Protein AF-A0A117MCJ7-F1 (afdb_monomer)

Mean predicted aligned error: 7.35 Å

Sequence (94 aa):
MVVVEEHGNPAGLARRSHGEEKVLHFSVSVVEVSKRPKKMNRPRVVVMGKAAHEVAEFFGLDISPESPAGRAIRVGDHQIDFVDGEDLVLRLKI

Structure (mmCIF, N/CA/C/O backbone):
data_AF-A0A117MCJ7-F1
#
_entry.id   AF-A0A117MCJ7-F1
#
loop_
_atom_site.group_PDB
_atom_site.id
_atom_site.type_symbol
_atom_site.label_atom_id
_atom_site.label_alt_id
_atom_site.label_comp_id
_atom_site.label_asym_id
_atom_site.label_entity_id
_atom_site.label_seq_id
_atom_site.pdbx_PDB_ins_code
_atom_site.Cartn_x
_atom_site.Cartn_y
_atom_site.Cartn_z
_atom_site.occupancy
_atom_site.B_iso_or_equiv
_atom_site.auth_seq_id
_atom_site.auth_comp_id
_atom_site.auth_asym_id
_atom_site.auth_atom_id
_atom_site.pdbx_PDB_model_num
ATOM 1 N N . MET A 1 1 ? -8.193 -8.658 6.827 1.00 81.62 1 MET A N 1
ATOM 2 C CA . MET A 1 1 ? -8.234 -7.261 6.353 1.00 81.62 1 MET A CA 1
ATOM 3 C C . MET A 1 1 ? -9.637 -6.994 5.855 1.00 81.62 1 MET A C 1
ATOM 5 O O . MET A 1 1 ? -10.187 -7.877 5.205 1.00 81.62 1 MET A O 1
ATOM 9 N N . VAL A 1 2 ? -10.211 -5.848 6.197 1.00 84.31 2 VAL A N 1
ATOM 10 C CA . VAL A 1 2 ? -11.563 -5.437 5.792 1.00 84.31 2 VAL A CA 1
ATOM 11 C C . VAL A 1 2 ? -11.524 -4.000 5.279 1.00 84.31 2 VAL A C 1
ATOM 13 O O . VAL A 1 2 ? -10.661 -3.230 5.700 1.00 84.31 2 VAL A O 1
ATOM 16 N N . VAL A 1 3 ? -12.419 -3.655 4.355 1.00 83.75 3 VAL A N 1
ATOM 17 C CA . VAL A 1 3 ? -12.596 -2.273 3.886 1.00 83.75 3 VAL A CA 1
ATOM 18 C C . VAL A 1 3 ? -13.396 -1.508 4.935 1.00 83.75 3 VAL A C 1
ATOM 20 O O . VAL A 1 3 ? -14.388 -2.024 5.447 1.00 83.75 3 VAL A O 1
ATOM 23 N N . VAL A 1 4 ? -12.939 -0.304 5.267 1.00 85.81 4 VAL A N 1
ATOM 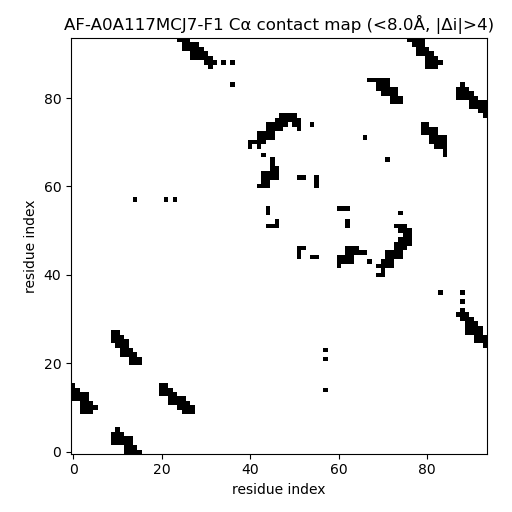24 C CA . VAL A 1 4 ? -13.678 0.666 6.078 1.00 85.81 4 VAL A CA 1
ATOM 25 C C . VAL A 1 4 ? -14.388 1.606 5.115 1.00 85.81 4 VAL A C 1
ATOM 27 O O . VAL A 1 4 ? -13.755 2.151 4.210 1.00 85.81 4 VAL A O 1
ATOM 30 N N . GLU A 1 5 ? -15.694 1.774 5.293 1.00 86.31 5 GLU A N 1
ATOM 31 C CA . GLU A 1 5 ? -16.516 2.657 4.467 1.00 86.31 5 GLU A CA 1
ATOM 32 C C . GLU A 1 5 ? -16.956 3.882 5.265 1.00 86.31 5 GLU A C 1
ATOM 34 O O . GLU A 1 5 ? -17.352 3.775 6.424 1.00 86.31 5 GLU A O 1
ATOM 39 N N . GLU A 1 6 ? -16.926 5.042 4.618 1.00 82.81 6 GLU A N 1
ATOM 40 C CA . GLU A 1 6 ? -17.465 6.293 5.138 1.00 82.81 6 GLU A CA 1
ATOM 41 C C . GLU A 1 6 ? -18.381 6.898 4.070 1.00 82.81 6 GLU A C 1
ATOM 43 O O . GLU A 1 6 ? -17.996 7.060 2.910 1.00 82.81 6 GLU A O 1
ATOM 48 N N . HIS A 1 7 ? -19.639 7.162 4.432 1.00 82.81 7 HIS A N 1
ATOM 49 C CA . HIS A 1 7 ? -20.664 7.675 3.510 1.00 82.81 7 HIS A CA 1
ATOM 50 C C . HIS A 1 7 ? -20.832 6.856 2.210 1.00 82.81 7 HIS A C 1
ATOM 52 O O . HIS A 1 7 ? -21.123 7.411 1.153 1.00 82.81 7 HIS A O 1
ATOM 58 N N . GLY A 1 8 ? -20.646 5.533 2.280 1.00 80.12 8 GLY A N 1
ATOM 59 C CA . GLY A 1 8 ? -20.760 4.629 1.128 1.00 80.12 8 GLY A CA 1
ATOM 60 C C . GLY A 1 8 ? -19.534 4.599 0.208 1.00 80.12 8 GLY A C 1
ATOM 61 O O . GLY A 1 8 ? -19.596 3.980 -0.850 1.00 80.12 8 GLY A O 1
ATOM 62 N N . ASN A 1 9 ? -18.427 5.243 0.596 1.00 79.31 9 ASN A N 1
ATOM 63 C CA . ASN A 1 9 ? -17.158 5.198 -0.129 1.00 79.31 9 ASN A CA 1
ATOM 64 C C . ASN A 1 9 ? -16.090 4.456 0.687 1.00 79.31 9 ASN A C 1
ATOM 66 O O . ASN A 1 9 ? -16.037 4.633 1.906 1.00 79.31 9 ASN A O 1
ATOM 70 N N . PRO A 1 10 ? -15.193 3.680 0.050 1.00 83.12 10 PRO A N 1
ATOM 71 C CA . PRO A 1 10 ? -14.016 3.145 0.724 1.00 83.12 10 PRO A CA 1
ATOM 72 C C . PRO A 1 10 ? -13.150 4.285 1.278 1.00 83.12 10 PRO A C 1
ATOM 74 O O . PRO A 1 10 ? -12.611 5.085 0.511 1.00 83.12 10 PRO A O 1
ATOM 77 N N . ALA A 1 11 ? -13.030 4.337 2.603 1.00 85.94 11 ALA A N 1
ATOM 78 C CA . ALA A 1 11 ? -12.318 5.366 3.365 1.00 85.94 11 ALA A CA 1
ATOM 79 C C . ALA A 1 11 ? -11.078 4.816 4.095 1.00 85.94 11 ALA A C 1
ATOM 81 O O . ALA A 1 11 ? -10.305 5.554 4.710 1.00 85.94 11 ALA A O 1
ATOM 82 N N . GLY A 1 12 ? -10.877 3.498 4.050 1.00 88.00 12 GLY A N 1
ATOM 83 C CA . GLY A 1 12 ? -9.688 2.876 4.603 1.00 88.00 12 GLY A CA 1
ATOM 84 C C . GLY A 1 12 ? -9.671 1.357 4.503 1.00 88.00 12 GLY A C 1
ATOM 85 O O . GLY A 1 12 ? -10.602 0.712 4.017 1.00 88.00 12 GLY A O 1
ATOM 86 N N . LEU A 1 13 ? -8.589 0.773 5.005 1.00 87.75 13 LEU A N 1
ATOM 87 C CA . LEU A 1 13 ? -8.449 -0.658 5.244 1.00 87.75 13 LEU A CA 1
ATOM 88 C C . LEU A 1 13 ? -8.124 -0.871 6.717 1.00 87.75 13 LEU A C 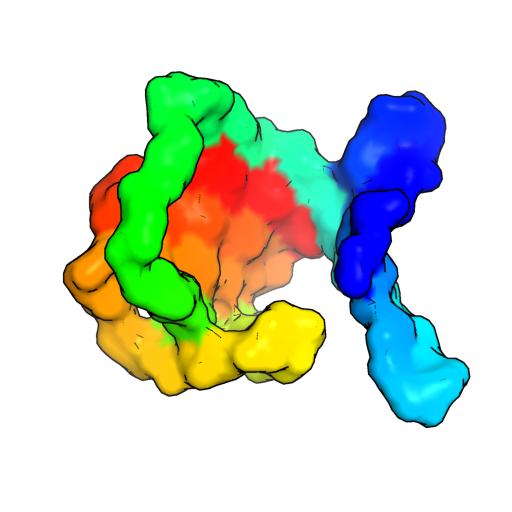1
ATOM 90 O O . LEU A 1 13 ? -7.188 -0.274 7.241 1.00 87.75 13 LEU A O 1
ATOM 94 N N . ALA A 1 14 ? -8.855 -1.770 7.367 1.00 88.00 14 ALA A N 1
ATOM 95 C CA . ALA A 1 14 ? -8.544 -2.216 8.714 1.00 88.00 14 ALA A CA 1
ATOM 96 C C . ALA A 1 14 ? -7.891 -3.601 8.671 1.00 88.00 14 ALA A C 1
ATOM 98 O O . ALA A 1 14 ? -8.397 -4.559 8.062 1.00 88.00 14 ALA A O 1
ATOM 99 N N . ARG A 1 15 ? -6.751 -3.729 9.345 1.00 88.31 15 ARG A N 1
ATOM 100 C CA . ARG A 1 15 ? -6.097 -5.003 9.623 1.00 88.31 15 ARG A CA 1
ATOM 101 C C . ARG A 1 15 ? -6.211 -5.294 11.112 1.00 88.31 15 ARG A C 1
ATOM 103 O O . ARG A 1 15 ? -5.746 -4.525 11.941 1.00 88.31 15 ARG A O 1
ATOM 110 N N . ARG A 1 16 ? -6.794 -6.451 11.421 1.00 87.56 16 ARG A N 1
ATOM 111 C CA . ARG A 1 16 ? -6.853 -7.007 12.773 1.00 87.56 16 ARG A CA 1
ATOM 112 C C . ARG A 1 16 ? -5.866 -8.158 12.875 1.00 87.56 16 ARG A C 1
ATOM 114 O O . ARG A 1 16 ? -5.936 -9.089 12.070 1.00 87.56 16 ARG A O 1
ATOM 121 N N . SER A 1 17 ? -4.953 -8.093 13.832 1.00 79.31 17 SER A N 1
ATOM 122 C CA . SER A 1 17 ? -4.008 -9.171 14.134 1.00 79.31 17 SER A CA 1
ATOM 123 C C . SER A 1 17 ? -3.662 -9.159 15.614 1.00 79.31 17 SER A C 1
ATOM 125 O O . SER A 1 17 ? -3.417 -8.097 16.166 1.00 79.31 17 SER A O 1
ATOM 127 N N . HIS A 1 18 ? -3.638 -10.334 16.249 1.00 77.44 18 HIS A N 1
ATOM 128 C CA . HIS A 1 18 ? -3.258 -10.500 17.661 1.00 77.44 18 HIS A CA 1
ATOM 129 C C . HIS A 1 18 ? -4.016 -9.603 18.664 1.00 77.44 18 HIS A C 1
ATOM 131 O O . HIS A 1 18 ? -3.479 -9.252 19.704 1.00 77.44 18 HIS A O 1
ATOM 137 N 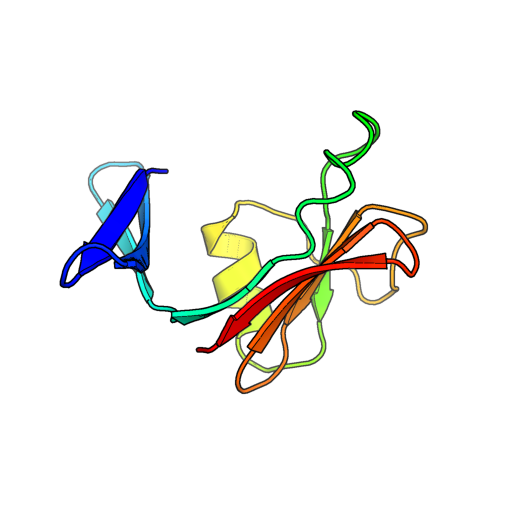N . GLY A 1 19 ? -5.275 -9.257 18.375 1.00 79.94 19 GLY A N 1
ATOM 138 C CA . GLY A 1 19 ? -6.094 -8.402 19.248 1.00 79.94 19 GLY A CA 1
ATOM 139 C C . GLY A 1 19 ? -5.907 -6.898 19.030 1.00 79.94 19 GLY A C 1
ATOM 140 O O . GLY A 1 19 ? -6.654 -6.119 19.610 1.00 79.94 19 GLY A O 1
ATOM 141 N N . GLU A 1 20 ? -4.986 -6.490 18.154 1.00 81.00 20 GLU A N 1
ATOM 142 C CA . GLU A 1 20 ? -4.800 -5.098 17.745 1.00 81.00 20 GLU A CA 1
ATOM 143 C C . GLU A 1 20 ? -5.494 -4.819 16.406 1.00 81.00 20 GLU A C 1
ATOM 145 O O . GLU A 1 20 ? -5.520 -5.668 15.504 1.00 81.00 20 GLU A O 1
ATOM 150 N N . GLU A 1 21 ? -6.045 -3.613 16.267 1.00 85.56 21 GLU A N 1
ATOM 151 C CA . GLU A 1 21 ? -6.611 -3.091 15.025 1.00 85.56 21 GLU A CA 1
ATOM 152 C C . GLU A 1 21 ? -5.759 -1.917 14.536 1.00 85.56 21 GLU A C 1
ATOM 154 O O . GLU A 1 21 ? -5.635 -0.900 15.213 1.00 85.56 21 GLU A O 1
ATOM 159 N N . LYS A 1 22 ? -5.171 -2.063 13.346 1.00 86.94 22 LYS A N 1
ATOM 160 C CA . LYS A 1 22 ? -4.523 -0.969 12.615 1.00 86.94 22 LYS A CA 1
ATOM 161 C C . LYS A 1 22 ? -5.432 -0.552 11.467 1.00 86.94 22 LYS A C 1
ATOM 163 O O . LYS A 1 22 ? -5.941 -1.417 10.749 1.00 86.94 22 LYS A O 1
ATOM 168 N N . VAL A 1 23 ? -5.605 0.752 11.269 1.00 87.62 23 VAL A N 1
ATOM 169 C CA . VAL A 1 23 ? -6.403 1.308 10.170 1.00 87.62 23 VAL A CA 1
ATOM 170 C C . VAL A 1 23 ? -5.514 2.181 9.296 1.00 87.62 23 VAL A C 1
ATOM 172 O O . VAL A 1 23 ? -4.875 3.108 9.782 1.00 87.62 23 VAL A O 1
ATOM 175 N N . LEU A 1 24 ? -5.479 1.871 8.003 1.00 86.31 24 LEU A N 1
ATOM 176 C CA . LEU A 1 24 ? -4.894 2.716 6.971 1.00 86.31 24 LEU A CA 1
ATOM 177 C C . LEU A 1 24 ? -6.028 3.513 6.328 1.00 86.31 24 LEU A C 1
ATOM 179 O O . LEU A 1 24 ? -6.820 2.942 5.576 1.00 86.31 24 LEU A O 1
ATOM 183 N N . HIS A 1 25 ? -6.122 4.802 6.639 1.00 87.12 25 HIS A N 1
ATOM 184 C CA . HIS A 1 25 ? -7.108 5.697 6.035 1.00 87.12 25 HIS A CA 1
ATOM 185 C C . HIS A 1 25 ? -6.662 6.119 4.638 1.00 87.12 25 HIS A C 1
ATOM 187 O O . HIS A 1 25 ? -5.485 6.391 4.425 1.00 87.12 25 HIS A O 1
ATOM 193 N N . PHE A 1 26 ? -7.590 6.160 3.685 1.00 85.06 26 PHE A N 1
ATOM 194 C CA . PHE A 1 26 ? -7.324 6.671 2.345 1.00 85.06 26 PHE A CA 1
ATOM 195 C C . PHE A 1 26 ? -8.607 7.068 1.626 1.00 85.06 26 PHE A C 1
ATOM 197 O O . PHE A 1 26 ? -9.692 6.597 1.952 1.00 85.06 26 PHE A O 1
ATOM 204 N N . SER A 1 27 ? -8.464 7.842 0.553 1.00 83.38 27 SER A N 1
ATOM 205 C CA . SER A 1 27 ? -9.510 7.991 -0.462 1.00 83.38 27 SER A CA 1
ATOM 206 C C . SER A 1 27 ? -9.090 7.343 -1.781 1.00 83.38 27 SER A C 1
ATOM 208 O O . SER A 1 27 ? -7.934 7.423 -2.203 1.00 83.38 27 SER A O 1
ATOM 210 N N . VAL A 1 28 ? -10.028 6.670 -2.447 1.00 80.38 28 VAL A N 1
ATOM 211 C CA . VAL A 1 28 ? -9.786 6.068 -3.763 1.00 80.38 28 VAL A CA 1
ATOM 212 C C . VAL A 1 28 ? -9.809 7.171 -4.818 1.00 80.38 28 VAL A C 1
ATOM 214 O O . VAL A 1 28 ? -10.826 7.836 -4.994 1.00 80.38 28 VAL A O 1
ATOM 217 N N . SER A 1 29 ? -8.695 7.381 -5.524 1.00 78.31 29 SER A N 1
ATOM 218 C CA . SER A 1 29 ? -8.592 8.461 -6.516 1.00 78.31 29 SER A CA 1
ATOM 219 C C . SER A 1 29 ? -8.623 7.981 -7.962 1.00 78.31 29 SER A C 1
ATOM 221 O O . SER A 1 29 ? -9.033 8.753 -8.824 1.00 78.31 29 SER A O 1
ATOM 223 N N . VAL A 1 30 ? -8.144 6.770 -8.250 1.00 73.75 30 VAL A N 1
ATOM 224 C CA . VAL A 1 30 ? -8.152 6.186 -9.601 1.00 73.75 30 VAL A CA 1
ATOM 225 C C . VAL A 1 30 ? -8.349 4.686 -9.471 1.00 73.75 30 VAL A C 1
ATOM 227 O O . VAL A 1 30 ? -7.610 4.040 -8.731 1.00 73.75 30 VAL A O 1
ATOM 230 N N . VAL A 1 31 ? -9.313 4.141 -10.210 1.00 66.00 31 VAL A N 1
ATOM 231 C CA . VAL A 1 31 ? -9.493 2.697 -10.387 1.00 66.00 31 VAL A CA 1
ATOM 232 C C . VAL A 1 31 ? -9.505 2.423 -11.885 1.00 66.00 31 VAL A C 1
ATOM 234 O O . VAL A 1 31 ? -10.483 2.753 -12.555 1.00 66.00 31 VAL A O 1
ATOM 237 N N . GLU A 1 32 ? -8.454 1.809 -12.426 1.00 63.78 32 GLU A N 1
ATOM 238 C CA . GLU A 1 32 ? -8.557 1.215 -13.760 1.00 63.78 32 GLU A CA 1
ATOM 239 C C . GLU A 1 32 ? -9.167 -0.183 -13.612 1.00 63.78 32 GLU A C 1
ATOM 241 O O . GLU A 1 32 ? -8.511 -1.162 -13.262 1.00 63.78 32 GLU A O 1
ATOM 246 N N . VAL A 1 33 ? -10.476 -0.285 -13.861 1.00 54.88 33 VAL A N 1
ATOM 247 C CA . VAL A 1 33 ? -11.272 -1.521 -13.695 1.00 54.88 33 VAL A CA 1
ATOM 248 C C . VAL A 1 33 ? -10.894 -2.605 -14.730 1.00 54.88 33 VAL A C 1
ATOM 250 O O . VAL A 1 33 ? -11.344 -3.749 -14.658 1.00 54.88 33 VAL A O 1
ATOM 253 N N . SER A 1 34 ? -10.050 -2.271 -15.704 1.00 50.06 34 SER A N 1
ATOM 254 C CA . SER A 1 34 ? -9.908 -3.007 -16.962 1.00 50.06 34 SER A CA 1
ATOM 255 C C . SER A 1 34 ? -9.153 -4.333 -16.861 1.00 50.06 34 SER A C 1
ATOM 257 O O . SER A 1 34 ? -9.29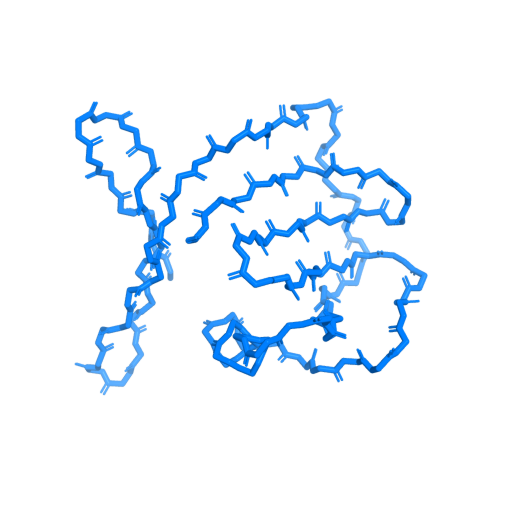1 -5.174 -17.749 1.00 50.06 34 SER A O 1
ATOM 259 N N . LYS A 1 35 ? -8.341 -4.564 -15.821 1.00 55.28 35 LYS A N 1
ATOM 260 C CA . LYS A 1 35 ? -7.538 -5.791 -15.718 1.00 55.28 35 LYS A CA 1
ATOM 261 C C . LYS A 1 35 ? -7.487 -6.289 -14.279 1.00 55.28 35 LYS A C 1
ATOM 263 O O . LYS A 1 35 ? -6.809 -5.723 -13.430 1.00 55.28 35 LYS A O 1
ATOM 268 N N . ARG A 1 36 ? -8.157 -7.417 -14.001 1.00 57.84 36 ARG A N 1
ATOM 269 C CA . ARG A 1 36 ? -7.816 -8.212 -12.811 1.00 57.84 36 ARG A CA 1
ATOM 270 C C . ARG A 1 36 ? -6.325 -8.548 -12.912 1.00 57.84 36 ARG A C 1
ATOM 272 O O . ARG A 1 36 ? -5.931 -9.131 -13.926 1.00 57.84 36 ARG A O 1
ATOM 279 N N . PRO A 1 37 ? -5.508 -8.215 -11.903 1.00 56.28 37 PRO A N 1
ATOM 280 C CA . PRO A 1 37 ? -4.074 -8.410 -12.014 1.00 56.28 37 PRO A CA 1
ATOM 281 C C . PRO A 1 37 ? -3.783 -9.910 -12.194 1.00 56.28 37 PRO A C 1
ATOM 283 O O . PRO A 1 37 ? -4.419 -10.767 -11.561 1.00 56.28 37 PRO A O 1
ATOM 286 N N . LYS A 1 38 ? -2.846 -10.261 -13.085 1.00 59.97 38 LYS A N 1
ATOM 287 C CA . LYS A 1 38 ? -2.555 -11.666 -13.451 1.00 59.97 38 LYS A CA 1
ATOM 288 C C . LYS A 1 38 ? -1.989 -12.410 -12.243 1.00 59.97 38 LYS A C 1
ATOM 290 O O . LYS A 1 38 ? -1.136 -11.859 -11.562 1.00 59.97 38 LYS A O 1
ATOM 295 N N . LYS A 1 39 ? -2.464 -13.628 -11.945 1.00 57.44 39 LYS A N 1
ATOM 296 C CA . LYS A 1 39 ? -2.208 -14.429 -10.716 1.00 57.44 39 LYS A CA 1
ATOM 297 C C . LYS A 1 39 ? -0.733 -14.758 -10.371 1.00 57.44 39 LYS A C 1
ATOM 299 O O . LYS A 1 39 ? -0.504 -15.609 -9.517 1.00 57.44 39 LYS A O 1
ATOM 304 N N . MET A 1 40 ? 0.264 -14.137 -10.993 1.00 52.34 40 MET A N 1
ATOM 305 C CA . MET A 1 40 ? 1.674 -14.428 -10.731 1.00 52.34 40 MET A CA 1
ATOM 306 C C . MET A 1 40 ? 2.289 -13.389 -9.783 1.00 52.34 40 MET A C 1
ATOM 308 O O . MET A 1 40 ? 2.247 -12.192 -10.041 1.00 52.34 40 MET A O 1
ATOM 312 N N . ASN A 1 41 ? 2.879 -13.913 -8.705 1.00 62.03 41 ASN A N 1
ATOM 313 C CA . ASN A 1 41 ? 3.725 -13.273 -7.691 1.00 62.03 41 ASN A CA 1
ATOM 314 C C . ASN A 1 41 ? 3.050 -12.369 -6.640 1.00 62.03 41 ASN A C 1
ATOM 316 O O . ASN A 1 41 ? 2.135 -11.589 -6.908 1.00 62.03 41 ASN A O 1
ATOM 320 N N . ARG A 1 42 ? 3.534 -12.499 -5.392 1.00 68.38 42 ARG A N 1
ATOM 321 C CA . ARG A 1 42 ? 3.203 -11.590 -4.284 1.00 68.38 42 ARG A CA 1
ATOM 322 C C . ARG A 1 42 ? 3.743 -10.190 -4.613 1.00 68.38 42 ARG A C 1
ATOM 324 O O . ARG A 1 42 ? 4.900 -10.100 -5.026 1.00 68.38 42 ARG A O 1
ATOM 331 N N . PRO A 1 43 ? 2.945 -9.122 -4.436 1.00 71.56 43 PRO A N 1
ATOM 332 C CA . PRO A 1 43 ? 3.424 -7.759 -4.644 1.00 71.56 43 PRO A CA 1
ATOM 333 C C . PRO A 1 43 ? 4.536 -7.420 -3.645 1.00 71.56 43 PRO A C 1
ATOM 335 O O . PRO A 1 43 ? 4.534 -7.928 -2.525 1.00 71.56 43 PRO A O 1
ATOM 338 N N . ARG A 1 44 ? 5.468 -6.549 -4.039 1.00 77.81 44 ARG A N 1
ATOM 339 C CA . ARG A 1 44 ? 6.470 -5.956 -3.136 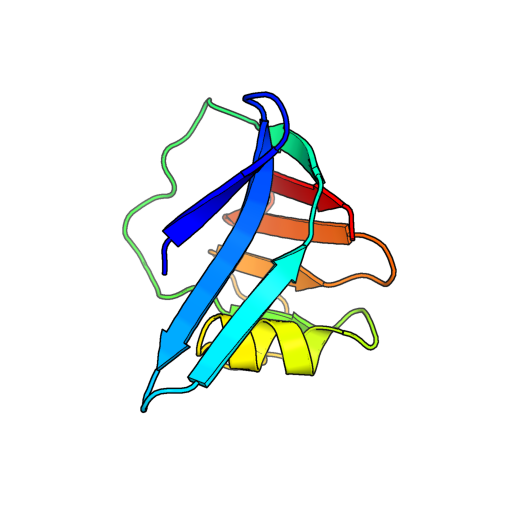1.00 77.81 44 ARG A CA 1
ATOM 340 C C . ARG A 1 44 ? 6.226 -4.463 -2.981 1.00 77.81 44 ARG A C 1
ATOM 342 O O . ARG A 1 44 ? 5.704 -3.829 -3.900 1.00 77.81 44 ARG A O 1
ATOM 349 N N . VAL A 1 45 ? 6.610 -3.902 -1.840 1.00 76.25 45 VAL A N 1
ATOM 350 C CA . VAL A 1 45 ? 6.558 -2.451 -1.631 1.00 76.25 45 VAL A CA 1
ATOM 351 C C . VAL A 1 45 ? 7.838 -1.827 -2.170 1.00 76.25 45 VAL A C 1
ATOM 353 O O . VAL A 1 45 ? 8.933 -2.226 -1.783 1.00 76.25 45 VAL A O 1
ATOM 356 N N . VAL A 1 46 ? 7.697 -0.855 -3.067 1.00 78.25 46 VAL A N 1
ATOM 357 C CA . VAL A 1 46 ? 8.803 -0.065 -3.615 1.00 78.25 46 VAL A CA 1
ATOM 358 C C . VAL A 1 46 ? 8.816 1.276 -2.896 1.00 78.25 46 VAL A C 1
ATOM 360 O O . VAL A 1 46 ? 7.832 2.022 -2.920 1.00 78.25 46 VAL A O 1
ATOM 363 N N . VAL A 1 47 ? 9.924 1.556 -2.214 1.00 70.06 47 VAL A N 1
ATOM 364 C CA . VAL A 1 47 ? 10.058 2.726 -1.339 1.00 70.06 47 VAL A CA 1
ATOM 365 C C . VAL A 1 47 ? 10.336 3.967 -2.176 1.00 70.06 47 VAL A C 1
ATOM 367 O O . VAL A 1 47 ? 11.396 4.069 -2.786 1.00 70.06 47 VAL A O 1
ATOM 370 N N . MET A 1 48 ? 9.415 4.932 -2.159 1.00 66.69 48 MET A N 1
ATOM 371 C CA . MET A 1 48 ? 9.680 6.295 -2.642 1.00 66.69 48 MET A CA 1
ATOM 372 C C . MET A 1 48 ? 9.339 7.387 -1.611 1.00 66.69 48 MET A C 1
ATOM 374 O O . MET A 1 48 ? 9.681 8.541 -1.834 1.00 66.69 48 MET A O 1
ATOM 378 N N . GLY A 1 49 ? 8.726 7.042 -0.472 1.00 67.12 49 GLY A N 1
ATOM 379 C CA . GLY A 1 49 ? 8.270 7.989 0.551 1.00 67.12 49 GLY A CA 1
ATOM 380 C C . GLY A 1 49 ? 8.392 7.443 1.976 1.00 67.12 49 GLY A C 1
ATOM 381 O O . GLY A 1 49 ? 8.621 6.248 2.191 1.00 67.12 49 GLY A O 1
ATOM 382 N N . LYS A 1 50 ? 8.234 8.326 2.970 1.00 75.38 50 LYS A N 1
ATOM 383 C CA . LYS A 1 50 ? 8.470 8.013 4.399 1.00 75.38 50 LYS A CA 1
ATOM 384 C C . LYS A 1 50 ? 7.529 6.937 4.957 1.00 75.38 50 LYS A C 1
ATOM 386 O O . LYS A 1 50 ? 7.945 6.145 5.795 1.00 75.38 50 LYS A O 1
ATOM 391 N N . ALA A 1 51 ? 6.303 6.860 4.438 1.00 81.69 51 ALA A N 1
ATOM 392 C CA . ALA A 1 51 ? 5.281 5.902 4.867 1.00 81.69 51 ALA A CA 1
ATOM 393 C C . ALA A 1 51 ? 5.498 4.467 4.340 1.00 81.69 51 ALA A C 1
ATOM 395 O O . ALA A 1 51 ? 4.735 3.561 4.669 1.00 81.69 51 ALA A O 1
ATOM 396 N N . ALA A 1 52 ? 6.523 4.220 3.514 1.00 83.25 52 ALA A N 1
ATOM 397 C CA . ALA A 1 52 ? 6.693 2.923 2.859 1.00 83.25 52 ALA A CA 1
ATOM 398 C C . ALA A 1 52 ? 6.880 1.754 3.843 1.00 83.25 52 ALA A C 1
ATOM 400 O O . ALA A 1 52 ? 6.383 0.660 3.582 1.00 83.25 52 ALA A O 1
ATOM 401 N N . HIS A 1 53 ? 7.542 1.987 4.982 1.00 84.81 53 HIS A N 1
ATOM 402 C CA . HIS A 1 53 ? 7.696 0.975 6.033 1.00 84.81 53 HIS A CA 1
ATOM 403 C C . HIS A 1 53 ? 6.365 0.636 6.707 1.00 84.81 53 HIS A C 1
ATOM 405 O O . HIS A 1 53 ? 6.040 -0.540 6.845 1.00 84.81 53 HIS A O 1
ATOM 411 N N . GLU A 1 54 ? 5.568 1.645 7.058 1.00 86.06 54 GLU A N 1
ATOM 412 C CA . GLU A 1 54 ? 4.253 1.448 7.678 1.00 86.06 54 GLU A CA 1
ATOM 413 C C . GLU A 1 54 ? 3.299 0.708 6.737 1.00 86.06 54 GLU A C 1
ATOM 415 O O . GLU A 1 54 ? 2.616 -0.232 7.142 1.00 86.06 54 GLU A O 1
ATOM 420 N N . VAL A 1 55 ? 3.301 1.071 5.451 1.00 86.81 55 VAL A N 1
ATOM 421 C CA . VAL A 1 55 ? 2.501 0.395 4.423 1.00 86.81 55 VAL A CA 1
ATOM 422 C C . VAL A 1 55 ? 2.962 -1.055 4.230 1.00 86.81 55 VAL 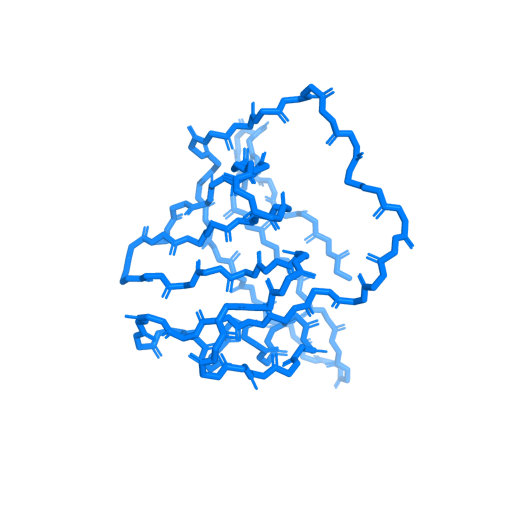A C 1
ATOM 424 O O . VAL A 1 55 ? 2.128 -1.961 4.171 1.00 86.81 55 VAL A O 1
ATOM 427 N N . ALA A 1 56 ? 4.272 -1.308 4.168 1.00 87.94 56 ALA A N 1
ATOM 428 C CA . ALA A 1 56 ? 4.819 -2.661 4.066 1.00 87.94 56 ALA A CA 1
ATOM 429 C C . ALA A 1 56 ? 4.428 -3.533 5.263 1.00 87.94 56 ALA A C 1
ATOM 431 O O . ALA A 1 56 ? 3.940 -4.651 5.076 1.00 87.94 56 ALA A O 1
ATOM 432 N N . GLU A 1 57 ? 4.547 -3.005 6.482 1.00 87.56 57 GLU A N 1
ATOM 433 C CA . GLU A 1 57 ? 4.127 -3.694 7.700 1.00 87.56 57 GLU A CA 1
ATOM 434 C C . GLU A 1 57 ? 2.616 -3.969 7.689 1.00 87.56 57 GLU A C 1
ATOM 436 O O . GLU A 1 57 ? 2.184 -5.100 7.940 1.00 87.56 57 GLU A O 1
ATOM 441 N N . PHE A 1 58 ? 1.811 -2.964 7.323 1.00 87.31 58 PHE A N 1
ATOM 442 C CA . PHE A 1 58 ? 0.355 -3.057 7.255 1.00 87.31 58 PHE A CA 1
ATOM 443 C C . PHE A 1 58 ? -0.106 -4.162 6.301 1.00 87.31 58 PHE A C 1
ATOM 445 O O . PHE A 1 58 ? -0.972 -4.961 6.664 1.00 87.31 58 PHE A O 1
ATOM 452 N N . PHE A 1 59 ? 0.497 -4.279 5.116 1.00 85.50 59 PHE A N 1
ATOM 453 C CA . PHE A 1 59 ? 0.162 -5.337 4.158 1.00 85.50 59 PHE A CA 1
ATOM 454 C C . PHE A 1 59 ? 0.919 -6.655 4.392 1.00 85.50 59 PHE A C 1
ATOM 456 O O . PHE A 1 59 ? 0.559 -7.672 3.795 1.00 85.50 59 PHE A O 1
ATOM 463 N N . GLY A 1 60 ? 1.925 -6.671 5.272 1.00 85.06 60 GLY A N 1
ATOM 464 C CA . GLY A 1 60 ? 2.784 -7.834 5.502 1.00 85.06 60 GLY A CA 1
ATOM 465 C C . GLY A 1 60 ? 3.603 -8.198 4.261 1.00 85.06 60 GLY A C 1
ATOM 466 O O . GLY A 1 60 ? 3.647 -9.367 3.874 1.00 85.06 60 GLY A O 1
ATOM 467 N N . LEU A 1 61 ? 4.171 -7.188 3.601 1.00 87.12 61 LEU A N 1
ATOM 468 C CA . LEU A 1 61 ? 4.937 -7.320 2.364 1.00 87.12 61 LEU A CA 1
ATOM 469 C C . LEU A 1 61 ? 6.395 -6.930 2.583 1.00 87.12 61 LEU A C 1
ATOM 471 O O . LEU A 1 61 ? 6.700 -6.059 3.393 1.00 87.12 61 LEU A O 1
ATOM 475 N N . ASP A 1 62 ? 7.280 -7.533 1.796 1.00 84.81 62 ASP A N 1
ATOM 476 C CA . ASP A 1 62 ? 8.689 -7.162 1.786 1.00 84.81 62 ASP A CA 1
ATOM 477 C C . ASP A 1 62 ? 8.908 -5.845 1.031 1.00 84.81 62 ASP A C 1
ATOM 479 O O . ASP A 1 62 ? 8.273 -5.567 0.002 1.00 84.81 62 ASP A O 1
ATOM 483 N N . ILE A 1 63 ? 9.861 -5.062 1.529 1.00 84.44 63 ILE A N 1
ATOM 484 C CA . ILE A 1 63 ? 10.368 -3.864 0.867 1.00 84.44 63 ILE A CA 1
ATOM 485 C C . ILE A 1 63 ? 11.424 -4.257 -0.170 1.00 84.44 63 ILE A C 1
ATOM 487 O O . ILE A 1 63 ? 12.304 -5.075 0.090 1.00 84.44 63 ILE A O 1
ATOM 491 N N . SER A 1 64 ? 11.354 -3.639 -1.346 1.00 81.00 64 SER A N 1
ATOM 492 C CA . SER A 1 64 ? 12.359 -3.736 -2.400 1.00 81.00 64 SER A CA 1
ATOM 493 C C . SER A 1 64 ? 12.829 -2.333 -2.794 1.00 81.00 64 SER A C 1
ATOM 495 O O . SER A 1 64 ? 11.982 -1.478 -3.065 1.00 81.00 64 SER A O 1
ATOM 497 N N . PRO A 1 65 ? 14.148 -2.070 -2.855 1.00 71.25 65 PRO A N 1
ATOM 498 C CA . PRO A 1 65 ? 14.667 -0.800 -3.365 1.00 71.25 65 PRO A CA 1
ATOM 499 C C . PRO A 1 65 ? 14.481 -0.670 -4.885 1.00 71.25 65 PRO A C 1
ATOM 501 O O . PRO A 1 65 ? 14.402 0.435 -5.410 1.00 71.25 65 PRO A O 1
ATOM 504 N N . GLU A 1 66 ? 14.375 -1.794 -5.594 1.00 71.69 66 GLU A N 1
ATOM 505 C CA . GLU A 1 66 ? 14.164 -1.839 -7.040 1.00 71.69 66 GLU A CA 1
ATOM 506 C C . GLU A 1 66 ? 12.689 -2.092 -7.364 1.00 71.69 66 GLU A C 1
ATOM 508 O O . GLU A 1 66 ? 12.027 -2.884 -6.680 1.00 71.69 66 GLU A O 1
ATOM 513 N N . SER A 1 67 ? 12.180 -1.453 -8.428 1.00 67.19 67 SER A N 1
ATOM 514 C CA . SER A 1 67 ? 10.850 -1.763 -8.962 1.00 67.19 67 SER A CA 1
ATOM 515 C C . SER A 1 67 ? 10.887 -3.177 -9.542 1.00 67.19 67 SER A C 1
ATOM 517 O O . SER A 1 67 ? 11.577 -3.395 -10.539 1.00 67.19 67 SER A O 1
ATOM 519 N N . PRO A 1 68 ? 10.172 -4.153 -8.955 1.00 66.88 68 PRO A N 1
ATOM 520 C CA . PRO A 1 68 ? 10.174 -5.506 -9.481 1.00 66.88 68 PRO A CA 1
ATOM 521 C C . PRO A 1 68 ? 9.525 -5.530 -10.869 1.00 66.88 68 PRO A C 1
ATOM 523 O O . PRO A 1 68 ? 8.607 -4.757 -11.156 1.00 66.88 68 PRO A O 1
ATOM 526 N N . ALA A 1 69 ? 9.959 -6.466 -11.714 1.00 66.19 69 ALA A N 1
ATOM 527 C CA . ALA A 1 69 ? 9.253 -6.813 -12.941 1.00 66.19 69 ALA A CA 1
ATOM 528 C C . ALA A 1 69 ? 7.929 -7.509 -12.571 1.00 66.19 69 ALA A C 1
ATOM 530 O O . ALA A 1 69 ? 7.874 -8.729 -12.402 1.00 66.19 69 ALA A O 1
ATOM 531 N N . GLY A 1 70 ? 6.874 -6.724 -12.346 1.00 75.25 70 GLY A N 1
ATOM 532 C CA . GLY A 1 70 ? 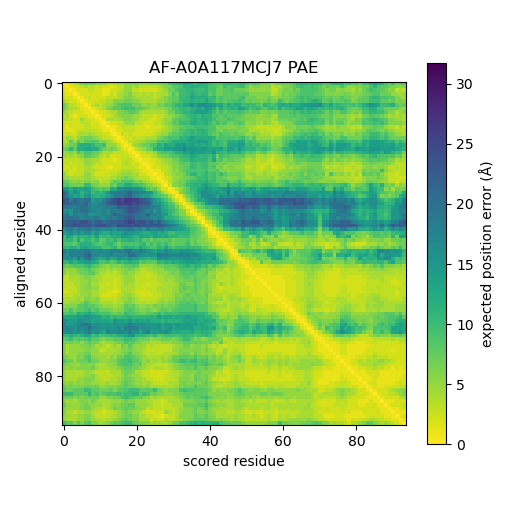5.545 -7.220 -11.998 1.00 75.25 70 GLY A CA 1
ATOM 533 C C . GLY A 1 70 ? 4.820 -6.326 -11.000 1.00 75.25 70 GLY A C 1
ATOM 534 O O . GLY A 1 70 ? 4.918 -5.101 -11.051 1.00 75.25 70 GLY A O 1
ATOM 535 N N . ARG A 1 71 ? 4.061 -6.947 -10.094 1.00 80.69 71 ARG A N 1
ATOM 536 C CA . ARG A 1 71 ? 3.218 -6.222 -9.143 1.00 80.69 71 ARG A CA 1
ATOM 537 C C . ARG A 1 71 ? 4.041 -5.481 -8.097 1.00 80.69 71 ARG A C 1
ATOM 539 O O . ARG A 1 71 ? 4.820 -6.098 -7.365 1.00 80.69 71 ARG A O 1
ATOM 546 N N . ALA A 1 72 ? 3.779 -4.192 -7.955 1.00 86.69 72 ALA A N 1
ATOM 547 C CA . ALA A 1 72 ? 4.405 -3.362 -6.941 1.00 86.69 72 ALA A CA 1
ATOM 548 C C . ALA A 1 72 ? 3.391 -2.439 -6.266 1.00 86.69 72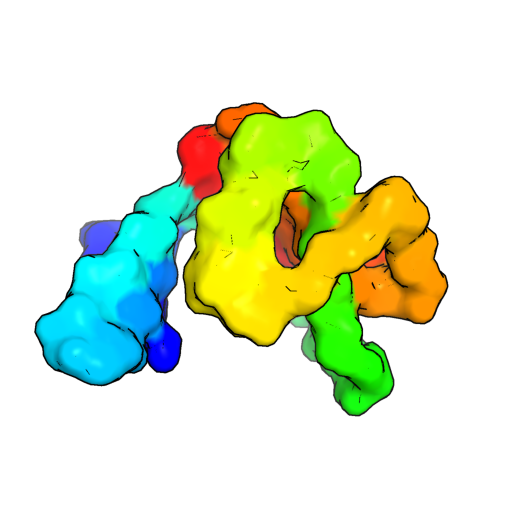 ALA A C 1
ATOM 550 O O . ALA A 1 72 ? 2.384 -2.050 -6.856 1.00 86.69 72 ALA A O 1
ATOM 551 N N . ILE A 1 73 ? 3.687 -2.086 -5.020 1.00 88.94 73 ILE A N 1
ATOM 552 C CA . ILE A 1 73 ? 3.029 -0.997 -4.304 1.00 88.94 73 ILE A CA 1
ATOM 553 C C . ILE A 1 73 ? 4.053 0.125 -4.185 1.00 88.94 73 ILE A C 1
ATOM 555 O O . ILE A 1 73 ? 5.036 -0.017 -3.461 1.00 88.94 73 ILE A O 1
ATOM 559 N N . ARG A 1 74 ? 3.854 1.218 -4.917 1.00 89.19 74 ARG A N 1
ATOM 560 C CA . ARG A 1 74 ? 4.700 2.411 -4.835 1.00 89.19 74 ARG A CA 1
ATOM 561 C C . ARG A 1 74 ? 4.092 3.351 -3.806 1.00 89.19 74 ARG A C 1
ATOM 563 O O . ARG A 1 74 ? 2.936 3.744 -3.940 1.00 89.19 74 ARG A O 1
ATOM 570 N N . VAL A 1 75 ? 4.862 3.693 -2.782 1.00 88.25 75 VAL A N 1
ATOM 571 C CA . VAL A 1 75 ? 4.404 4.577 -1.703 1.00 88.25 75 VAL A CA 1
ATOM 572 C C . VAL A 1 75 ? 5.116 5.912 -1.844 1.00 88.25 75 VAL A C 1
ATOM 574 O O . VAL A 1 75 ? 6.337 5.965 -1.699 1.00 88.25 75 VAL A O 1
ATOM 577 N N . GLY A 1 76 ? 4.356 6.959 -2.157 1.00 85.38 76 GLY A N 1
ATOM 578 C CA . GLY A 1 76 ? 4.800 8.351 -2.121 1.00 85.38 76 GLY A CA 1
ATOM 579 C C . GLY A 1 76 ? 4.299 9.060 -0.863 1.00 85.38 76 GLY A C 1
ATOM 580 O O . GLY A 1 76 ? 3.632 8.457 -0.027 1.00 85.38 76 GLY A O 1
ATOM 581 N N . ASP A 1 77 ? 4.595 10.352 -0.736 1.00 83.94 77 ASP A N 1
ATOM 582 C CA . ASP A 1 77 ? 4.262 11.117 0.476 1.00 83.94 77 ASP A CA 1
ATOM 583 C C . ASP A 1 77 ? 2.750 11.344 0.680 1.00 83.94 77 ASP A C 1
ATOM 585 O O . ASP A 1 77 ? 2.307 11.497 1.814 1.00 83.94 77 ASP A O 1
ATOM 589 N N . HIS A 1 78 ? 1.957 11.333 -0.400 1.00 86.81 78 HIS A N 1
ATOM 590 C CA . HIS A 1 78 ? 0.505 11.605 -0.379 1.00 86.81 78 HIS A CA 1
ATOM 591 C C . HIS A 1 78 ? -0.325 10.573 -1.154 1.00 86.81 78 HIS A C 1
ATOM 593 O O . HIS A 1 78 ? -1.517 10.762 -1.412 1.00 86.81 78 HIS A O 1
ATOM 599 N N . GLN A 1 79 ? 0.304 9.485 -1.603 1.00 89.25 79 GLN A N 1
ATOM 600 C CA . GLN A 1 79 ? -0.373 8.480 -2.415 1.00 89.25 79 GLN A CA 1
ATOM 601 C C . GLN A 1 79 ? 0.264 7.099 -2.308 1.00 89.25 79 GLN A C 1
ATOM 603 O O . GLN A 1 79 ? 1.471 6.958 -2.106 1.00 89.25 79 GLN A O 1
ATOM 608 N N . ILE A 1 80 ? -0.562 6.081 -2.529 1.00 89.50 80 ILE A N 1
ATOM 609 C CA . ILE A 1 80 ? -0.161 4.684 -2.661 1.00 89.50 80 ILE A CA 1
ATOM 610 C C . ILE A 1 80 ? -0.674 4.177 -4.007 1.00 89.50 80 ILE A C 1
ATOM 612 O O . ILE A 1 80 ? -1.883 4.129 -4.240 1.00 89.50 80 ILE A O 1
ATOM 616 N N . ASP A 1 81 ? 0.248 3.771 -4.873 1.00 90.06 81 ASP A N 1
ATOM 617 C CA . ASP A 1 81 ? -0.049 3.268 -6.210 1.00 90.06 81 ASP A CA 1
ATOM 618 C C . ASP A 1 81 ? 0.174 1.760 -6.271 1.00 90.06 81 ASP A C 1
ATOM 620 O O . ASP A 1 81 ? 1.275 1.263 -6.032 1.00 90.06 81 ASP A O 1
ATOM 624 N N . PHE A 1 82 ? -0.867 1.028 -6.643 1.00 87.31 82 PHE A N 1
ATOM 625 C CA . PHE A 1 82 ? -0.790 -0.385 -6.980 1.00 87.31 82 PHE A CA 1
ATOM 626 C C . PHE A 1 82 ? -0.577 -0.491 -8.483 1.00 87.31 82 PHE A C 1
ATOM 628 O O . PHE A 1 82 ? -1.429 -0.062 -9.262 1.00 87.31 82 PHE A O 1
ATOM 635 N N . VAL A 1 83 ? 0.546 -1.071 -8.888 1.00 86.25 83 VAL A N 1
ATOM 636 C CA . VAL A 1 83 ? 0.925 -1.222 -10.296 1.00 86.25 83 VAL A CA 1
ATOM 637 C C . VAL A 1 83 ? 1.145 -2.692 -10.643 1.00 86.25 83 VAL A C 1
ATOM 639 O O . VAL A 1 83 ? 1.544 -3.479 -9.781 1.00 86.25 83 VAL A O 1
ATOM 642 N N . ASP A 1 84 ? 0.896 -3.066 -11.895 1.00 83.31 84 ASP A N 1
ATOM 643 C CA . ASP A 1 84 ? 1.232 -4.376 -12.469 1.00 83.31 84 ASP A CA 1
ATOM 644 C C . ASP A 1 84 ? 2.126 -4.149 -13.699 1.00 83.31 84 ASP A C 1
ATOM 646 O O . ASP A 1 84 ? 1.647 -3.885 -14.801 1.00 83.31 84 ASP A O 1
ATOM 650 N N . GLY A 1 85 ? 3.447 -4.155 -13.490 1.00 80.88 85 GLY A N 1
ATOM 651 C CA . GLY A 1 85 ? 4.403 -3.687 -14.494 1.00 80.88 85 GLY A CA 1
ATOM 652 C C . GLY A 1 85 ? 4.340 -2.166 -14.664 1.00 80.88 85 GLY A C 1
ATOM 653 O O . GLY A 1 85 ? 4.676 -1.422 -13.740 1.00 80.88 85 GLY A O 1
ATOM 654 N N . GLU A 1 86 ? 3.930 -1.709 -15.848 1.00 80.00 86 GLU A N 1
ATOM 655 C CA . GLU A 1 86 ? 3.760 -0.282 -16.170 1.00 80.00 86 GLU A CA 1
ATOM 656 C C . GLU A 1 86 ? 2.320 0.213 -15.961 1.00 80.00 86 GLU A C 1
ATOM 658 O O . GLU A 1 86 ? 2.099 1.419 -15.853 1.00 80.00 86 GLU A O 1
ATOM 663 N N . ASP A 1 87 ? 1.355 -0.704 -15.841 1.00 83.38 87 ASP A N 1
ATOM 664 C CA . ASP A 1 87 ? -0.064 -0.374 -15.705 1.00 83.38 87 ASP A CA 1
ATOM 665 C C . ASP A 1 87 ? -0.380 0.068 -14.259 1.00 83.38 87 ASP A C 1
ATOM 667 O O . ASP A 1 87 ? -0.091 -0.656 -13.297 1.00 83.38 87 ASP A O 1
ATOM 671 N N . LEU A 1 88 ? -1.013 1.238 -14.092 1.00 84.62 88 LEU A N 1
ATOM 672 C CA . LEU A 1 88 ? -1.572 1.681 -12.810 1.00 84.62 88 LEU A CA 1
ATOM 673 C C . LEU A 1 88 ? -2.925 1.004 -12.584 1.00 84.62 88 LEU A C 1
ATOM 675 O O . LEU A 1 88 ? -3.898 1.298 -13.262 1.00 84.62 88 LEU A O 1
ATOM 679 N N . VAL A 1 89 ? -3.013 0.143 -11.576 1.00 84.81 89 VAL A N 1
ATOM 680 C CA . VAL A 1 89 ? -4.244 -0.596 -11.264 1.00 84.81 89 VAL A CA 1
ATOM 681 C C . VAL A 1 89 ? -5.155 0.216 -10.342 1.00 84.81 89 VAL A C 1
ATOM 683 O O . VAL A 1 89 ? -6.366 0.302 -10.554 1.00 84.81 89 VAL A O 1
ATOM 686 N N . LEU A 1 90 ? -4.580 0.802 -9.290 1.00 86.38 90 LEU A N 1
ATOM 687 C CA . LEU A 1 90 ? -5.316 1.514 -8.246 1.00 86.38 90 LEU A CA 1
ATOM 688 C C . LEU A 1 90 ? -4.429 2.593 -7.624 1.00 86.38 90 LEU A C 1
ATOM 690 O O . LEU A 1 90 ? -3.281 2.320 -7.282 1.00 86.38 90 LEU A O 1
ATOM 694 N N . ARG A 1 91 ? -4.987 3.787 -7.413 1.00 89.25 91 ARG A N 1
ATOM 695 C CA . ARG A 1 91 ? -4.362 4.855 -6.624 1.00 89.25 91 ARG A CA 1
ATOM 696 C C . ARG A 1 91 ? -5.203 5.184 -5.405 1.00 89.25 91 ARG A C 1
ATOM 698 O O . ARG A 1 91 ? -6.376 5.551 -5.529 1.00 89.25 91 ARG A O 1
ATOM 705 N N . LEU A 1 92 ? -4.558 5.134 -4.249 1.00 88.88 92 LEU A N 1
ATOM 706 C CA . LEU A 1 92 ? -5.078 5.615 -2.979 1.00 88.88 92 LEU A CA 1
ATOM 707 C C . LEU A 1 92 ? -4.397 6.942 -2.635 1.00 88.88 92 LEU A C 1
ATOM 709 O O . LEU A 1 92 ? -3.200 7.090 -2.869 1.00 88.88 92 LEU A O 1
ATOM 713 N N . LYS A 1 93 ? -5.143 7.895 -2.086 1.00 88.00 93 LYS A N 1
ATOM 714 C CA . LYS A 1 93 ? -4.611 9.132 -1.502 1.00 88.00 93 LYS A CA 1
ATOM 715 C C . LYS A 1 93 ? -4.606 9.010 0.016 1.00 88.00 93 LYS A C 1
ATOM 717 O O . LYS A 1 93 ? -5.625 8.598 0.571 1.00 88.00 93 LYS A O 1
ATOM 722 N N . ILE A 1 94 ? -3.484 9.372 0.628 1.00 83.69 94 ILE A N 1
ATOM 723 C CA . ILE A 1 94 ? -3.224 9.375 2.078 1.00 83.69 94 ILE A CA 1
ATOM 724 C C . ILE A 1 94 ? -3.001 10.804 2.557 1.00 83.69 94 ILE A C 1
ATOM 726 O O . ILE A 1 94 ? -2.390 11.584 1.789 1.00 83.69 94 ILE A O 1
#

Radius of gyration: 13.18 Å; Cα contacts (8 Å, |Δi|>4): 191; chains: 1; bounding box: 35×26×36 Å

Organism: NCBI:txid301375

Nearest PDB structures (foldseek):
  4jde-assembly1_B  TM=2.876E-01  e=6.551E-01  Caenorhabditis elegans

Secondary structure (DSSP, 8-state):
-EEEEETTEEEEEEEEETTEEEEEE-EEEEE-TT-PPPS-S--EEEE-STTHHHHHHHHT--EESS--SSEEEEE-SSEEEEEETTEEEEEEE-

Solvent-accessible surface area (backbone atoms only — not comparable to full-atom values):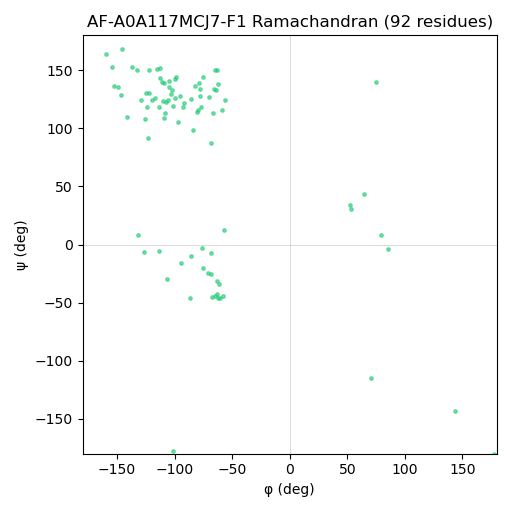 5405 Å² total; per-residue (Å²): 114,46,80,36,68,53,98,90,37,65,38,26,40,35,39,70,57,99,92,45,78,49,73,52,65,30,42,77,76,46,73,49,83,86,61,81,78,71,96,68,77,82,54,34,29,26,64,73,28,86,56,28,62,61,52,20,62,72,72,71,37,56,79,33,94,58,83,61,98,33,41,32,35,40,24,41,86,50,32,40,36,37,28,55,58,89,46,70,43,35,32,35,35,88

pLDDT: mean 79.49, std 9.97, range [50.06, 90.06]

Foldseek 3Di:
DDFDDDPNARQWDWDDDPNDIDIDGWHWDDAPVPDDFPPDDDEAEADDDPCSVVVCVRVVHHYDVDDDQAWYWYDYPFWTFTDGRPRTHTIIGD